Protein AF-A0A413WZN2-F1 (afdb_monomer_lite)

Organism: Bacteroides uniformis (NCBI:txid820)

Structure (mmCIF, N/CA/C/O backbone):
data_AF-A0A413WZN2-F1
#
_entry.id   AF-A0A413WZN2-F1
#
loop_
_atom_site.group_PDB
_atom_site.id
_atom_site.type_symbol
_atom_site.label_atom_id
_atom_site.label_alt_id
_atom_site.label_comp_id
_atom_site.label_asym_id
_atom_site.label_entity_id
_atom_site.label_seq_id
_atom_site.pdbx_PDB_ins_code
_atom_site.Cartn_x
_atom_site.Cartn_y
_atom_site.Cartn_z
_atom_site.occupancy
_atom_site.B_iso_or_equiv
_atom_site.auth_seq_id
_atom_site.auth_comp_id
_atom_site.auth_asym_id
_atom_site.auth_atom_id
_atom_site.pdbx_PDB_model_num
ATOM 1 N N . MET A 1 1 ? 44.976 0.022 -25.785 1.00 36.88 1 MET A N 1
ATOM 2 C CA . MET A 1 1 ? 44.311 -1.196 -25.279 1.00 36.88 1 MET A CA 1
ATOM 3 C C . MET A 1 1 ? 43.010 -0.770 -24.621 1.00 36.88 1 MET A C 1
ATOM 5 O O . MET A 1 1 ? 43.042 -0.274 -23.503 1.00 36.88 1 MET A O 1
ATOM 9 N N . SER A 1 2 ? 41.893 -0.846 -25.344 1.00 39.28 2 SER A N 1
ATOM 10 C CA . SER A 1 2 ? 40.578 -0.524 -24.782 1.00 39.28 2 SER A CA 1
ATOM 11 C C . SER A 1 2 ? 40.116 -1.711 -23.950 1.00 39.28 2 SER A C 1
ATOM 13 O O . SER A 1 2 ? 39.874 -2.788 -24.493 1.00 39.28 2 SER A O 1
ATOM 15 N N . TYR A 1 3 ? 40.048 -1.536 -22.631 1.00 43.62 3 TYR A N 1
ATOM 16 C CA . TYR A 1 3 ? 39.433 -2.514 -21.743 1.00 43.62 3 TYR A CA 1
ATOM 17 C C . TYR A 1 3 ? 37.943 -2.580 -22.084 1.00 43.62 3 TYR A C 1
ATOM 19 O O . TYR A 1 3 ? 37.160 -1.745 -21.639 1.00 43.62 3 TYR A O 1
ATOM 27 N N . ASN A 1 4 ? 37.553 -3.569 -22.889 1.00 44.31 4 ASN A N 1
ATOM 28 C CA . ASN A 1 4 ? 36.168 -4.010 -22.971 1.00 44.31 4 ASN A CA 1
ATOM 29 C C . ASN A 1 4 ? 35.803 -4.580 -21.598 1.00 44.31 4 ASN A C 1
ATOM 31 O O . ASN A 1 4 ? 35.963 -5.773 -21.341 1.00 44.31 4 ASN A O 1
ATOM 35 N N . GLN A 1 5 ? 35.349 -3.715 -20.690 1.00 52.56 5 GLN A N 1
ATOM 36 C CA . GLN A 1 5 ? 34.537 -4.147 -19.566 1.00 52.56 5 GLN A CA 1
ATOM 37 C C . GLN A 1 5 ? 33.278 -4.755 -20.184 1.00 52.56 5 GLN A C 1
ATOM 39 O O . GLN A 1 5 ? 32.335 -4.041 -20.523 1.00 52.56 5 GLN A O 1
ATOM 44 N N . ASN A 1 6 ? 33.281 -6.077 -20.372 1.00 51.12 6 ASN A N 1
ATOM 45 C CA . ASN A 1 6 ? 32.047 -6.847 -20.410 1.00 51.12 6 ASN A CA 1
ATOM 46 C C . ASN A 1 6 ? 31.395 -6.620 -19.046 1.00 51.12 6 ASN A C 1
ATOM 48 O O . ASN A 1 6 ? 31.631 -7.357 -18.094 1.00 51.12 6 ASN A O 1
ATOM 52 N N . ILE A 1 7 ? 30.666 -5.509 -18.927 1.00 59.56 7 ILE A N 1
ATOM 53 C CA . ILE A 1 7 ? 29.669 -5.337 -17.889 1.00 59.56 7 ILE A CA 1
ATOM 54 C C . ILE A 1 7 ? 28.718 -6.478 -18.174 1.00 59.56 7 ILE A C 1
ATOM 56 O O . ILE A 1 7 ? 27.991 -6.447 -19.167 1.00 59.56 7 ILE A O 1
ATOM 60 N N . ASP A 1 8 ? 28.819 -7.522 -17.367 1.00 71.25 8 ASP A N 1
ATOM 61 C CA . ASP A 1 8 ? 27.830 -8.571 -17.365 1.00 71.25 8 ASP A CA 1
ATOM 62 C C . ASP A 1 8 ? 26.484 -7.850 -17.125 1.00 71.25 8 ASP A C 1
ATOM 64 O O . ASP A 1 8 ? 26.359 -6.972 -16.260 1.00 71.25 8 ASP A O 1
ATOM 68 N N . ARG A 1 9 ? 25.525 -8.059 -18.020 1.00 81.81 9 ARG A N 1
ATOM 69 C CA . ARG A 1 9 ? 24.241 -7.350 -18.031 1.00 81.81 9 ARG A CA 1
ATOM 70 C C . ARG A 1 9 ? 23.176 -8.388 -17.798 1.00 81.81 9 ARG A C 1
ATOM 72 O O . ARG A 1 9 ? 23.127 -9.399 -18.492 1.00 81.81 9 ARG A O 1
ATOM 79 N N . MET A 1 10 ? 22.307 -8.115 -16.839 1.00 86.19 10 MET A N 1
ATOM 80 C CA . MET A 1 10 ? 21.166 -8.972 -16.565 1.00 86.19 10 MET A CA 1
ATOM 81 C C . MET A 1 10 ? 19.899 -8.283 -17.055 1.00 86.19 10 MET A C 1
ATOM 83 O O . MET A 1 10 ? 19.653 -7.127 -16.718 1.00 86.19 10 MET A O 1
ATOM 87 N N . PHE A 1 11 ? 19.085 -9.001 -17.823 1.00 88.19 11 PHE A N 1
ATOM 88 C CA . PHE A 1 11 ? 17.782 -8.527 -18.277 1.00 88.19 11 PHE A CA 1
ATOM 89 C C . PHE A 1 11 ? 16.676 -9.269 -17.534 1.00 88.19 11 PHE A C 1
ATOM 91 O O . PHE A 1 11 ? 16.730 -10.490 -17.390 1.00 88.19 11 PHE A O 1
ATOM 98 N N . ILE A 1 12 ? 15.677 -8.529 -17.059 1.00 89.06 12 ILE A N 1
ATOM 99 C CA . ILE A 1 12 ? 14.506 -9.085 -16.379 1.00 89.06 12 ILE A CA 1
ATOM 100 C C . ILE A 1 12 ? 13.249 -8.535 -17.042 1.00 89.06 12 ILE A C 1
ATOM 102 O O . ILE A 1 12 ? 13.104 -7.323 -17.187 1.00 89.06 12 ILE A O 1
ATOM 106 N N . GLU A 1 13 ? 12.333 -9.424 -17.413 1.00 92.06 13 GLU A N 1
ATOM 107 C CA . GLU A 1 13 ? 11.023 -9.051 -17.943 1.00 92.06 13 GLU A CA 1
ATOM 108 C C . GLU A 1 13 ? 9.988 -8.986 -16.813 1.00 92.06 13 GLU A C 1
ATOM 110 O O . GLU A 1 13 ? 9.841 -9.913 -16.012 1.00 92.06 13 GLU A O 1
ATOM 115 N N . TYR A 1 14 ? 9.246 -7.883 -16.766 1.00 92.25 14 TYR A N 1
ATOM 116 C CA . TYR A 1 14 ? 8.096 -7.692 -15.894 1.00 92.25 14 TYR A CA 1
ATOM 117 C C . TYR A 1 14 ? 6.870 -7.351 -16.731 1.00 92.25 14 TYR A C 1
ATOM 119 O O . TYR A 1 14 ? 6.901 -6.452 -17.559 1.00 92.25 14 TYR A O 1
ATOM 127 N N . LYS A 1 15 ? 5.748 -8.006 -16.473 1.00 92.00 15 LYS A N 1
ATOM 128 C CA . LYS A 1 15 ? 4.450 -7.632 -17.031 1.00 92.00 15 LYS A CA 1
ATOM 129 C C . LYS A 1 15 ? 3.863 -6.519 -16.181 1.00 92.00 15 LYS A C 1
ATOM 131 O O . LYS A 1 15 ? 3.725 -6.675 -14.964 1.00 92.00 15 LYS A O 1
ATOM 136 N N . VAL A 1 16 ? 3.548 -5.394 -16.815 1.00 91.69 16 VAL A N 1
ATOM 137 C CA . VAL A 1 16 ? 2.979 -4.224 -16.150 1.00 91.69 16 VAL A CA 1
ATOM 138 C C . VAL A 1 16 ? 1.477 -4.220 -16.359 1.00 91.69 16 VAL A C 1
ATOM 140 O O . VAL A 1 16 ? 0.977 -4.241 -17.482 1.00 91.69 16 VAL A O 1
ATOM 143 N N . TYR A 1 17 ? 0.761 -4.156 -15.248 1.00 90.69 17 TYR A N 1
ATOM 144 C CA . TYR A 1 17 ? -0.683 -4.061 -15.182 1.00 90.69 17 TYR A CA 1
ATOM 145 C C . TYR A 1 17 ? -1.072 -2.731 -14.559 1.00 90.69 17 TYR A C 1
ATOM 147 O O . TYR A 1 17 ? -0.355 -2.171 -13.732 1.00 90.69 17 TYR A O 1
ATOM 155 N N . ARG A 1 18 ? -2.254 -2.246 -14.910 1.00 89.38 18 ARG A N 1
ATOM 156 C CA . ARG A 1 18 ? -2.937 -1.176 -14.200 1.00 89.38 18 ARG A CA 1
ATOM 157 C C . ARG A 1 18 ? -4.026 -1.794 -13.346 1.00 89.38 18 ARG A C 1
ATOM 159 O O . ARG A 1 18 ? -4.912 -2.477 -13.864 1.00 89.38 18 ARG A O 1
ATOM 166 N N . ARG A 1 19 ? -3.970 -1.552 -12.041 1.00 86.69 19 ARG A N 1
ATOM 167 C CA . ARG A 1 19 ? -5.049 -1.944 -11.139 1.00 86.69 19 ARG A CA 1
ATOM 168 C C . ARG A 1 19 ? -6.231 -1.003 -11.355 1.00 86.69 19 ARG A C 1
ATOM 170 O O . ARG A 1 19 ? -6.080 0.211 -11.266 1.00 86.69 19 ARG A O 1
ATOM 177 N N . VAL A 1 20 ? -7.411 -1.545 -11.637 1.00 83.69 20 VAL A N 1
ATOM 178 C CA . VAL A 1 20 ? -8.586 -0.729 -12.000 1.00 83.69 20 VAL A CA 1
ATOM 179 C C . VAL A 1 20 ? -9.073 0.133 -10.827 1.00 83.69 20 VAL A C 1
ATOM 181 O O . VAL A 1 20 ? -9.578 1.228 -11.041 1.00 83.69 20 VAL A O 1
ATOM 184 N N . SER A 1 21 ? -8.886 -0.322 -9.585 1.00 80.62 21 SER A N 1
ATOM 185 C CA . SER A 1 21 ? -9.415 0.364 -8.400 1.00 80.62 21 SER A CA 1
ATOM 186 C C . SER A 1 21 ? -8.698 1.668 -8.042 1.00 80.62 21 SER A C 1
ATOM 188 O O . SER A 1 21 ? -9.330 2.585 -7.535 1.00 80.62 21 SER A O 1
ATOM 190 N N . ASP A 1 22 ? -7.376 1.734 -8.221 1.00 82.31 22 ASP A N 1
ATOM 191 C CA . ASP A 1 22 ? -6.548 2.883 -7.816 1.00 82.31 22 ASP A CA 1
ATOM 192 C C . ASP A 1 22 ? -5.672 3.429 -8.954 1.00 82.31 22 ASP A C 1
ATOM 194 O O . ASP A 1 22 ? -4.901 4.362 -8.739 1.00 82.31 22 ASP A O 1
ATOM 198 N N . LEU A 1 23 ? -5.795 2.853 -10.158 1.00 82.50 23 LEU A N 1
ATOM 199 C CA . LEU A 1 23 ? -5.025 3.169 -11.364 1.00 82.50 23 LEU A CA 1
ATOM 200 C C . LEU A 1 23 ? -3.507 3.047 -11.191 1.00 82.50 23 LEU A C 1
ATOM 202 O O . LEU A 1 23 ? -2.752 3.471 -12.070 1.00 82.50 23 LEU A O 1
ATOM 206 N N . LYS A 1 24 ? -3.038 2.445 -10.092 1.00 86.81 24 LYS A N 1
ATOM 207 C CA . LYS A 1 24 ? -1.610 2.306 -9.831 1.00 86.81 24 LYS A CA 1
ATOM 208 C C . LYS A 1 24 ? -1.016 1.204 -10.706 1.00 86.81 24 LYS A C 1
ATOM 210 O O . LYS A 1 24 ? -1.680 0.187 -10.955 1.00 86.81 24 LYS A O 1
ATOM 215 N N . PRO A 1 25 ? 0.234 1.385 -11.167 1.00 87.81 25 PRO A N 1
ATOM 216 C CA . PRO A 1 25 ? 0.951 0.316 -11.828 1.00 87.81 25 PRO A CA 1
ATOM 217 C C . PRO A 1 25 ? 1.169 -0.836 -10.845 1.00 87.81 25 PRO A C 1
ATOM 219 O O . PRO A 1 25 ? 1.397 -0.640 -9.652 1.00 87.81 25 PRO A O 1
ATOM 222 N N . PHE A 1 26 ? 1.095 -2.048 -11.365 1.00 89.44 26 PHE A N 1
ATOM 223 C CA . PHE A 1 26 ? 1.433 -3.277 -10.677 1.00 89.44 26 PHE A CA 1
ATOM 224 C C . PHE A 1 26 ? 2.338 -4.079 -11.599 1.00 89.44 26 PHE A C 1
ATOM 226 O O . PHE A 1 26 ? 2.017 -4.244 -12.773 1.00 89.44 26 PHE A O 1
ATOM 233 N N . ILE A 1 27 ? 3.465 -4.566 -11.091 1.00 90.94 27 ILE A N 1
ATOM 234 C CA . ILE A 1 27 ? 4.415 -5.338 -11.892 1.00 90.94 27 ILE A CA 1
ATOM 235 C C . ILE A 1 27 ? 4.493 -6.770 -11.379 1.00 90.94 27 ILE A C 1
ATOM 237 O O . ILE A 1 27 ? 4.481 -7.008 -10.173 1.00 90.94 27 ILE A O 1
ATOM 241 N N . SER A 1 28 ? 4.564 -7.724 -12.300 1.00 88.88 28 SER A N 1
ATOM 242 C CA . SER A 1 28 ? 4.661 -9.153 -12.000 1.00 88.88 28 SER A CA 1
ATOM 243 C C . SER A 1 28 ? 5.588 -9.831 -12.997 1.00 88.88 28 SER A C 1
ATOM 245 O O . SER A 1 28 ? 5.584 -9.483 -14.172 1.00 88.88 28 SER A O 1
ATOM 247 N N . ARG A 1 29 ? 6.365 -10.825 -12.558 1.00 88.31 29 ARG A N 1
ATOM 248 C CA . ARG A 1 29 ? 7.149 -11.669 -13.479 1.00 88.31 29 ARG A CA 1
ATOM 249 C C . ARG A 1 29 ? 6.286 -12.648 -14.267 1.00 88.31 29 ARG A C 1
ATOM 251 O O . ARG A 1 29 ? 6.656 -13.068 -15.356 1.00 88.31 29 ARG A O 1
ATOM 258 N N . VAL A 1 30 ? 5.133 -13.007 -13.712 1.00 87.38 30 VAL A N 1
ATOM 259 C CA . VAL A 1 30 ? 4.192 -13.947 -14.320 1.00 87.38 30 VAL A CA 1
ATOM 260 C C . VAL A 1 30 ? 2.973 -13.224 -14.869 1.00 87.38 30 VAL A C 1
ATOM 262 O O . VAL A 1 30 ? 2.642 -12.103 -14.466 1.00 87.38 30 VAL A O 1
ATOM 265 N N . GLU A 1 31 ? 2.303 -13.881 -15.808 1.00 85.19 31 GLU A N 1
ATOM 266 C CA . GLU A 1 31 ? 0.999 -13.445 -16.293 1.00 85.19 31 GLU A CA 1
ATOM 267 C C . GLU A 1 31 ? -0.021 -13.487 -15.151 1.00 85.19 31 GLU A C 1
ATOM 269 O O . GLU A 1 31 ? -0.114 -14.484 -14.436 1.00 85.19 31 GLU A O 1
ATOM 274 N N . LEU A 1 32 ? -0.739 -12.385 -14.938 1.00 84.50 32 LEU A N 1
ATOM 275 C CA . LEU A 1 32 ? -1.794 -12.313 -13.936 1.00 84.50 32 LEU A CA 1
ATOM 276 C C . LEU A 1 32 ? -3.143 -12.495 -14.627 1.00 84.50 32 LEU A C 1
ATOM 278 O O . LEU A 1 32 ? -3.364 -11.886 -15.677 1.00 84.50 32 LEU A O 1
ATOM 282 N N . PRO A 1 33 ? -4.078 -13.255 -14.033 1.00 83.81 33 PRO A N 1
ATOM 283 C CA . PRO A 1 33 ? -5.460 -13.229 -14.483 1.00 83.81 33 PRO A CA 1
ATOM 284 C C . PRO A 1 33 ? -6.027 -11.809 -14.362 1.00 83.81 33 PRO A C 1
ATOM 286 O O . PRO A 1 33 ? -5.684 -11.059 -13.443 1.00 83.81 33 PRO A O 1
ATOM 289 N N . SER A 1 34 ? -6.933 -11.462 -15.276 1.00 79.69 34 SER A N 1
ATOM 290 C CA . SER A 1 34 ? -7.574 -10.142 -15.342 1.00 79.69 34 SER A CA 1
ATOM 291 C C . SER A 1 34 ? -8.405 -9.803 -14.104 1.00 79.69 34 SER A C 1
ATOM 293 O O . SER A 1 34 ? -8.622 -8.627 -13.825 1.00 79.69 34 SER A O 1
ATOM 295 N N . CYS A 1 35 ? -8.838 -10.815 -13.349 1.00 83.75 35 CYS A N 1
ATOM 296 C CA . CYS A 1 35 ? -9.648 -10.698 -12.145 1.00 83.75 35 CYS A CA 1
ATOM 297 C C . CYS A 1 35 ? -9.100 -11.627 -11.052 1.00 83.75 35 CYS A C 1
ATOM 299 O O . CYS A 1 35 ? -8.821 -12.800 -11.308 1.00 83.75 35 CYS A O 1
ATOM 301 N N . GLN A 1 36 ? -8.945 -11.104 -9.834 1.00 80.25 36 GLN A N 1
ATOM 302 C CA . GLN A 1 36 ? -8.497 -11.859 -8.663 1.00 80.25 36 GLN A CA 1
ATOM 303 C C . GLN A 1 36 ? -9.347 -11.549 -7.435 1.00 80.25 36 GLN A C 1
ATOM 305 O O . GLN A 1 36 ? -9.659 -10.397 -7.142 1.00 80.25 36 GLN A O 1
ATOM 310 N N . MET A 1 37 ? -9.671 -12.591 -6.671 1.00 83.38 37 MET A N 1
ATOM 311 C CA . MET A 1 37 ? -10.291 -12.463 -5.354 1.00 83.38 37 MET A CA 1
ATOM 312 C C . MET A 1 37 ? -9.192 -12.326 -4.303 1.00 83.38 37 MET A C 1
ATOM 314 O O . MET A 1 37 ? -8.476 -13.284 -4.015 1.00 83.38 37 MET A O 1
ATOM 318 N N . ILE A 1 38 ? -9.044 -11.133 -3.730 1.00 82.25 38 ILE A N 1
ATOM 319 C CA . ILE A 1 38 ? -7.972 -10.830 -2.780 1.00 82.25 38 ILE A CA 1
ATOM 320 C C . ILE A 1 38 ? -8.571 -10.580 -1.401 1.00 82.25 38 ILE A C 1
ATOM 322 O O . ILE A 1 38 ? -9.438 -9.728 -1.217 1.00 82.25 38 ILE A O 1
ATOM 326 N N . GLY A 1 39 ? -8.070 -11.311 -0.405 1.00 82.06 39 GLY A N 1
ATOM 327 C CA . GLY A 1 39 ? -8.409 -11.069 0.993 1.00 82.06 39 GLY A CA 1
ATOM 328 C C . GLY A 1 39 ? -7.718 -9.808 1.506 1.00 82.06 39 GLY A C 1
ATOM 329 O O . GLY A 1 39 ? -6.523 -9.836 1.808 1.00 82.06 39 GLY A O 1
ATOM 330 N N . LYS A 1 40 ? -8.463 -8.711 1.649 1.00 84.12 40 LYS A N 1
ATOM 331 C CA . LYS A 1 40 ? -7.980 -7.466 2.259 1.00 84.12 40 LYS A CA 1
ATOM 332 C C . LYS A 1 40 ? -8.526 -7.307 3.663 1.00 84.12 40 LYS A C 1
ATOM 334 O O . LYS A 1 40 ? -9.623 -7.757 3.956 1.00 84.12 40 LYS A O 1
ATOM 339 N N . LYS A 1 41 ? -7.770 -6.644 4.540 1.00 86.88 41 LYS A N 1
ATOM 340 C CA . LYS A 1 41 ? -8.279 -6.277 5.866 1.00 86.88 41 LYS A CA 1
ATOM 341 C C . LYS A 1 41 ? -9.449 -5.312 5.703 1.00 86.88 41 LYS A C 1
ATOM 343 O O . LYS A 1 41 ? -9.256 -4.217 5.181 1.00 86.88 41 LYS A O 1
ATOM 348 N N . LYS A 1 42 ? -10.619 -5.716 6.192 1.00 89.00 42 LYS A N 1
ATOM 349 C CA . LYS A 1 42 ? -11.862 -4.941 6.114 1.00 89.00 42 LYS A CA 1
ATOM 350 C C . LYS A 1 42 ? -11.769 -3.641 6.909 1.00 89.00 42 LYS A C 1
ATOM 352 O O . LYS A 1 42 ? -12.248 -2.591 6.489 1.00 89.00 42 LYS A O 1
ATOM 357 N N . PHE A 1 43 ? -11.094 -3.696 8.056 1.00 88.62 43 PHE A N 1
ATOM 358 C CA . PHE A 1 43 ? -10.895 -2.544 8.922 1.00 88.62 43 PHE A CA 1
ATOM 359 C C . PHE A 1 43 ? -9.408 -2.310 9.188 1.00 88.62 43 PHE A C 1
ATOM 361 O O . PHE A 1 43 ? -8.673 -3.215 9.584 1.00 88.62 43 PHE A O 1
ATOM 368 N N . VAL A 1 44 ? -8.961 -1.065 9.008 1.00 87.31 44 VAL A N 1
ATOM 369 C CA . VAL A 1 44 ? -7.572 -0.645 9.248 1.00 87.31 44 VAL A CA 1
ATOM 370 C C . VAL A 1 44 ? -7.524 0.677 10.015 1.00 87.31 44 VAL A C 1
ATOM 372 O O . VAL A 1 44 ? -8.409 1.526 9.875 1.00 87.31 44 VAL A O 1
ATOM 375 N N . GLY A 1 45 ? -6.491 0.857 10.843 1.00 90.25 45 GLY A N 1
ATOM 376 C CA . GLY A 1 45 ? -6.220 2.112 11.553 1.00 90.25 45 GLY A CA 1
ATOM 377 C C . GLY A 1 45 ? -7.418 2.638 12.353 1.00 90.25 45 GLY A C 1
ATOM 378 O O . GLY A 1 45 ? -7.982 1.923 13.183 1.00 90.25 45 GLY A O 1
ATOM 379 N N . LYS A 1 46 ? -7.813 3.894 12.093 1.00 92.31 46 LYS A N 1
ATOM 380 C CA . LYS A 1 46 ? -8.957 4.569 12.736 1.00 92.31 46 LYS A CA 1
ATOM 381 C C . LYS A 1 46 ? -10.251 3.749 12.626 1.00 92.31 46 LYS A C 1
ATOM 383 O O . LYS A 1 46 ? -10.927 3.562 13.633 1.00 92.31 46 LYS A O 1
ATOM 388 N N . LYS A 1 47 ? -10.563 3.204 11.442 1.00 91.38 47 LYS A N 1
ATOM 389 C CA . LYS A 1 47 ? -11.802 2.436 11.213 1.00 91.38 47 LYS A CA 1
ATOM 390 C C . LYS A 1 47 ? -11.869 1.180 12.085 1.00 91.38 47 LYS A C 1
ATOM 392 O O . LYS A 1 47 ? -12.911 0.906 12.664 1.00 91.38 47 LYS A O 1
ATOM 397 N N . ALA A 1 48 ? -10.750 0.467 12.246 1.00 93.06 48 ALA A N 1
ATOM 398 C CA . ALA A 1 48 ? -10.684 -0.707 13.124 1.00 93.06 48 ALA A CA 1
ATOM 399 C C . ALA A 1 48 ? -10.908 -0.349 14.598 1.00 93.06 48 ALA A C 1
ATOM 401 O O . ALA A 1 48 ? -11.606 -1.067 15.307 1.00 93.06 48 ALA A O 1
ATOM 402 N N . LYS A 1 49 ? -10.358 0.784 15.053 1.00 92.12 49 LYS A N 1
ATOM 403 C CA . LYS A 1 49 ? -10.564 1.279 16.422 1.00 92.12 49 LYS A CA 1
ATOM 404 C C . LYS A 1 49 ? -12.029 1.631 16.677 1.00 92.12 49 LYS A C 1
ATOM 406 O O . LYS A 1 49 ? -12.598 1.183 17.665 1.00 92.12 49 LYS A O 1
ATOM 411 N N . MET A 1 50 ? -12.653 2.372 15.762 1.00 92.62 50 MET A N 1
ATOM 412 C CA . MET A 1 50 ? -14.066 2.752 15.875 1.00 92.62 50 MET A CA 1
ATOM 413 C C . MET A 1 50 ? -15.005 1.542 15.830 1.00 92.62 50 MET A C 1
ATOM 415 O O . MET A 1 50 ? -15.947 1.470 16.613 1.00 92.62 50 MET A O 1
ATOM 419 N N . GLU A 1 51 ? -14.737 0.577 14.949 1.00 94.00 51 GLU A N 1
ATOM 420 C CA . GLU A 1 51 ? -15.502 -0.671 14.865 1.00 94.00 51 GLU A CA 1
ATOM 421 C C . GLU A 1 51 ? -15.366 -1.505 16.146 1.00 94.00 51 GLU A C 1
ATOM 423 O O . GLU A 1 51 ? -16.355 -2.025 16.658 1.00 94.00 51 GLU A O 1
ATOM 428 N N . ALA A 1 52 ? -14.163 -1.581 16.719 1.00 93.44 52 ALA A N 1
ATOM 429 C CA . ALA A 1 52 ? -13.944 -2.279 17.980 1.00 93.44 52 ALA A CA 1
ATOM 430 C C . ALA A 1 52 ? -14.671 -1.607 19.158 1.00 93.44 52 ALA A C 1
ATOM 432 O O . ALA A 1 52 ? -15.258 -2.303 19.987 1.00 93.44 52 ALA A O 1
ATOM 433 N N . VAL A 1 53 ? -14.696 -0.268 19.212 1.00 91.88 53 VAL A N 1
ATOM 434 C CA . VAL A 1 53 ? -15.496 0.484 20.200 1.00 91.88 53 VAL A CA 1
ATOM 435 C C . VAL A 1 53 ? -16.985 0.205 20.022 1.00 91.88 53 VAL A C 1
ATOM 437 O O . VAL A 1 53 ? -17.679 -0.053 21.008 1.00 91.88 53 VAL A O 1
ATOM 440 N N . TYR A 1 54 ? -17.471 0.198 18.779 1.00 93.56 54 TYR A N 1
ATOM 441 C CA . TYR A 1 54 ? -18.867 -0.098 18.479 1.00 93.56 54 TYR A CA 1
ATOM 442 C C . TYR A 1 54 ? -19.273 -1.496 18.94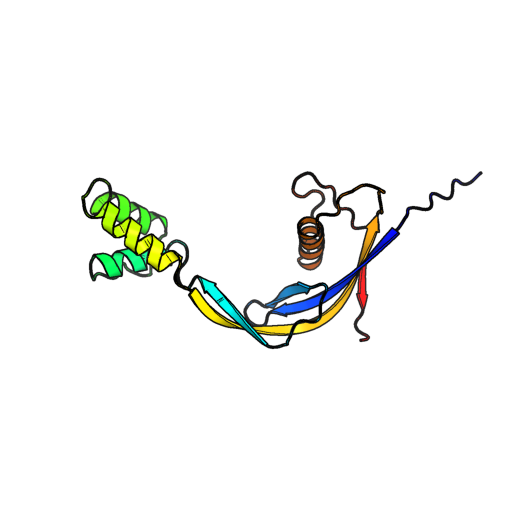9 1.00 93.56 54 TYR A C 1
ATOM 444 O O . TYR A 1 54 ? -20.285 -1.638 19.624 1.00 93.56 54 TYR A O 1
ATOM 452 N N . ARG A 1 55 ? -18.466 -2.525 18.677 1.00 93.50 55 ARG A N 1
ATOM 453 C CA . ARG A 1 55 ? -18.770 -3.898 19.114 1.00 93.50 55 ARG A CA 1
ATOM 454 C C . ARG A 1 55 ? -18.677 -4.092 20.622 1.00 93.50 55 ARG A C 1
ATOM 456 O O . ARG A 1 55 ? -19.386 -4.928 21.170 1.00 93.50 55 ARG A O 1
ATOM 463 N N . LEU A 1 56 ? -17.810 -3.334 21.290 1.00 91.50 56 LEU A N 1
ATOM 464 C CA . LEU A 1 56 ? -17.671 -3.387 22.742 1.00 91.50 56 LEU A CA 1
ATOM 465 C C . LEU A 1 56 ? -18.826 -2.685 23.469 1.00 91.50 56 LEU A C 1
ATOM 467 O O . LEU A 1 56 ? -19.278 -3.172 24.501 1.00 91.50 56 LEU A O 1
ATOM 471 N N . THR A 1 57 ? -19.259 -1.524 22.969 1.00 88.25 57 THR A N 1
ATOM 472 C CA . THR A 1 57 ? -20.1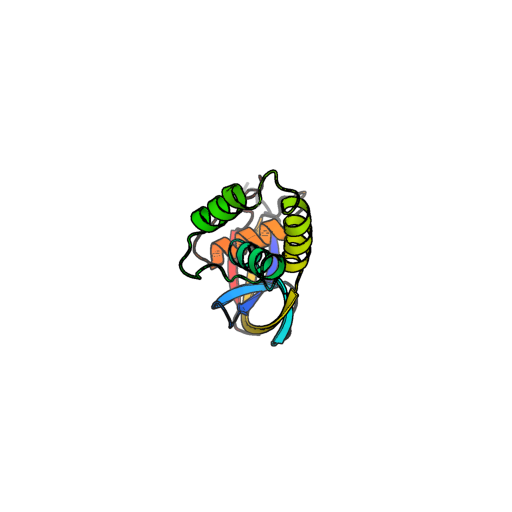49 -0.597 23.701 1.00 88.25 57 THR A CA 1
ATOM 473 C C . THR A 1 57 ? -21.539 -0.439 23.084 1.00 88.25 57 THR A C 1
ATOM 475 O O . THR A 1 57 ? -22.417 0.157 23.702 1.00 88.25 57 THR A O 1
ATOM 478 N N . GLY A 1 58 ? -21.740 -0.908 21.851 1.00 89.19 58 GLY A N 1
ATOM 479 C CA . GLY A 1 58 ? -22.934 -0.657 21.040 1.00 89.19 58 GLY A CA 1
ATOM 480 C C . GLY A 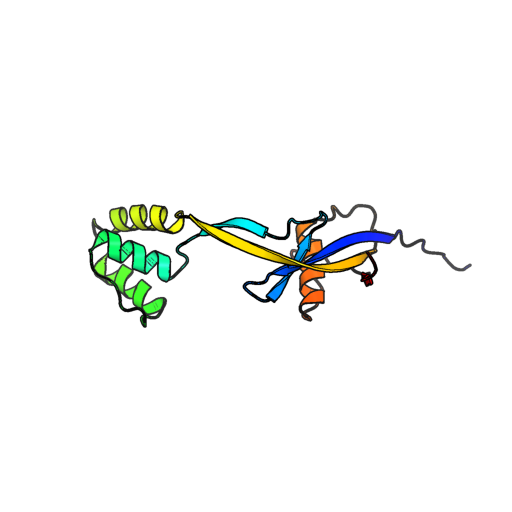1 58 ? -23.019 0.760 20.457 1.00 89.19 58 GLY A C 1
ATOM 481 O O . GLY A 1 58 ? -23.927 1.040 19.676 1.00 89.19 58 GLY A O 1
ATOM 482 N N . LYS A 1 59 ? -22.089 1.664 20.797 1.00 88.12 59 LYS A N 1
ATOM 483 C CA . LYS A 1 59 ? -22.115 3.072 20.375 1.00 88.12 59 LYS A CA 1
ATOM 484 C C . LYS A 1 59 ? -21.170 3.317 19.204 1.00 88.12 59 LYS A C 1
ATOM 486 O O . LYS A 1 59 ? -19.978 3.017 19.275 1.00 88.12 59 LYS A O 1
ATOM 491 N N . ARG A 1 60 ? -21.697 3.877 18.112 1.00 90.19 60 ARG A N 1
ATOM 492 C CA . ARG A 1 60 ? -20.881 4.335 16.981 1.00 90.19 60 ARG A CA 1
ATOM 493 C C . ARG A 1 60 ? -20.241 5.669 17.336 1.00 90.19 60 ARG A C 1
ATOM 495 O O . ARG A 1 60 ? -20.941 6.622 17.661 1.00 90.19 60 ARG A O 1
ATOM 502 N N . LEU A 1 61 ? -18.915 5.726 17.253 1.00 89.25 61 LEU A N 1
ATOM 503 C CA . LEU A 1 61 ? -18.205 6.998 17.273 1.00 89.25 61 LEU A CA 1
ATOM 504 C C . LEU A 1 61 ? -18.506 7.776 15.977 1.00 89.25 61 LEU A C 1
ATOM 506 O O . LEU A 1 61 ? -18.634 7.134 14.928 1.00 89.25 61 LEU A O 1
ATOM 510 N N . PRO A 1 62 ? -18.592 9.116 16.028 1.00 89.25 62 PRO A N 1
ATOM 511 C CA . PRO A 1 62 ? -18.826 9.938 14.843 1.00 89.25 62 PRO A CA 1
ATOM 512 C C . PRO A 1 62 ? -17.739 9.759 13.770 1.00 89.25 62 PRO A C 1
ATOM 514 O O . PRO A 1 62 ? -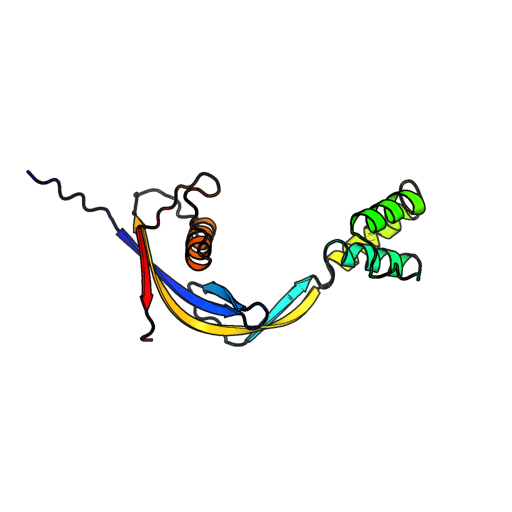16.551 9.624 14.079 1.00 89.25 62 PRO A O 1
ATOM 517 N N . GLU A 1 63 ? -18.136 9.716 12.495 1.00 85.62 63 GLU A N 1
ATOM 518 C CA . GLU A 1 63 ? -17.220 9.441 11.374 1.00 85.62 63 GLU A CA 1
ATOM 519 C C . GLU A 1 63 ? -16.205 10.559 11.120 1.00 85.62 63 GLU A C 1
ATOM 521 O O . GLU A 1 63 ? -15.097 10.293 10.641 1.00 85.62 63 GLU A O 1
ATOM 526 N N . ASP A 1 64 ? -16.547 11.784 11.497 1.00 90.38 64 ASP A N 1
ATOM 527 C CA . ASP A 1 64 ? -15.740 12.998 11.403 1.00 90.38 64 ASP A CA 1
ATOM 528 C C . ASP A 1 64 ? -14.591 13.050 12.423 1.00 90.38 64 ASP A C 1
ATOM 530 O O . ASP A 1 64 ? -13.647 13.816 12.233 1.00 90.38 64 ASP A O 1
ATOM 534 N N . TYR A 1 65 ? -14.588 12.184 13.446 1.00 88.38 65 TYR A N 1
ATOM 535 C CA . TYR A 1 65 ? -13.533 12.174 14.466 1.00 88.38 65 TYR A CA 1
ATOM 536 C C . TYR A 1 65 ? -12.143 11.975 13.865 1.00 88.38 65 TYR A C 1
ATOM 538 O O . TYR A 1 65 ? -11.908 11.050 13.097 1.00 88.38 65 TYR A O 1
ATOM 546 N N . THR A 1 66 ? -11.149 12.758 14.251 1.00 91.25 66 THR A N 1
ATOM 547 C CA . THR A 1 66 ? -9.769 12.513 13.823 1.00 91.25 66 THR A CA 1
ATOM 548 C C . THR A 1 66 ? -9.208 11.240 14.469 1.00 91.25 66 THR A C 1
ATOM 550 O O . THR A 1 66 ? -9.720 10.725 15.467 1.00 91.25 66 THR A O 1
ATOM 553 N N . THR A 1 67 ? -8.116 10.705 13.914 1.00 89.69 67 THR A N 1
ATOM 554 C CA . THR A 1 67 ? -7.409 9.562 14.523 1.00 89.69 67 THR A CA 1
ATOM 555 C C . THR A 1 67 ? -6.997 9.858 15.968 1.00 89.69 67 THR A C 1
ATOM 557 O O . THR A 1 67 ? -7.033 8.962 16.810 1.00 89.69 67 THR A O 1
ATOM 560 N N . GLU A 1 68 ? -6.628 11.105 16.256 1.00 91.31 68 GLU A N 1
ATOM 561 C CA . GLU A 1 68 ? -6.251 11.561 17.591 1.00 91.31 68 GLU A CA 1
ATOM 562 C C . GLU A 1 68 ? -7.448 11.592 18.543 1.00 91.31 68 GLU A C 1
ATOM 564 O O . GLU A 1 68 ? -7.360 11.040 19.633 1.00 91.31 68 GLU A O 1
ATOM 569 N N . GLN A 1 69 ? -8.597 12.117 18.109 1.00 90.75 69 GLN A N 1
ATOM 570 C CA . GLN A 1 69 ? -9.823 12.114 18.915 1.00 90.75 69 GLN A CA 1
ATOM 571 C C . GLN A 1 69 ? -10.276 10.692 19.264 1.00 90.75 69 GLN A C 1
ATOM 573 O O . GLN A 1 69 ? -10.626 10.419 20.411 1.00 90.75 69 GLN A O 1
ATOM 578 N N . VAL A 1 70 ? -10.194 9.755 18.311 1.00 90.06 70 VAL A N 1
ATOM 579 C CA . VAL A 1 70 ? -10.469 8.336 18.585 1.00 90.06 70 VAL A CA 1
ATOM 580 C C . VAL A 1 70 ? -9.475 7.770 19.602 1.00 90.06 70 VAL A C 1
ATOM 582 O O . VAL A 1 70 ? -9.880 7.049 20.507 1.00 90.06 70 VAL A O 1
ATOM 585 N N . ASN A 1 71 ? -8.183 8.092 19.494 1.00 90.19 71 ASN A N 1
ATOM 586 C CA . ASN A 1 71 ? -7.191 7.638 20.473 1.00 90.19 71 ASN A CA 1
ATOM 587 C C . ASN A 1 71 ? -7.450 8.220 21.865 1.00 90.19 71 ASN A C 1
ATOM 589 O O . ASN A 1 71 ? -7.378 7.481 22.841 1.00 90.19 71 ASN A O 1
ATOM 593 N N . ASN A 1 72 ? -7.789 9.504 21.953 1.00 91.88 72 ASN A N 1
ATOM 594 C CA . ASN A 1 72 ? -8.098 10.165 23.216 1.00 91.88 72 ASN A CA 1
ATOM 595 C C . ASN A 1 72 ? -9.327 9.540 23.875 1.00 91.88 72 ASN A C 1
ATOM 597 O O . ASN A 1 72 ? -9.278 9.244 25.064 1.00 91.88 72 ASN A O 1
ATOM 601 N N . PHE A 1 73 ? -10.376 9.231 23.105 1.00 88.06 73 PHE A N 1
ATOM 602 C CA . PHE A 1 73 ? -11.533 8.486 23.606 1.00 88.06 73 PHE A CA 1
ATOM 603 C C . PHE A 1 73 ? -11.125 7.128 24.196 1.00 88.06 73 PHE A C 1
ATOM 605 O O . PHE A 1 73 ? -11.512 6.799 25.311 1.00 88.06 73 PHE A O 1
ATOM 612 N N . LEU A 1 74 ? -10.299 6.349 23.487 1.00 88.12 74 LEU A N 1
ATOM 613 C CA . LEU A 1 74 ? -9.814 5.059 23.994 1.00 88.12 74 LEU A CA 1
ATOM 614 C C . LEU A 1 74 ? -9.015 5.215 25.296 1.00 88.12 74 LEU A C 1
ATOM 616 O O . LEU A 1 74 ? -9.137 4.382 26.192 1.00 88.12 74 LEU A O 1
ATOM 620 N N . THR A 1 75 ? -8.199 6.264 25.397 1.00 88.50 75 THR A N 1
ATOM 621 C CA . THR A 1 75 ? -7.399 6.541 26.593 1.00 88.50 75 THR A CA 1
ATOM 622 C C . THR A 1 75 ? -8.270 6.958 27.775 1.00 88.50 75 THR A C 1
ATOM 624 O O . THR A 1 75 ? -8.064 6.467 28.875 1.00 88.50 75 THR A O 1
ATOM 627 N N . VAL A 1 76 ? -9.250 7.836 27.568 1.00 86.50 76 VAL A N 1
ATOM 628 C CA . VAL A 1 76 ? -10.091 8.359 28.656 1.00 86.50 76 VAL A CA 1
ATOM 629 C C . VAL A 1 76 ? -11.117 7.325 29.125 1.00 86.50 76 VAL A C 1
ATOM 631 O O . VAL A 1 76 ? -11.288 7.135 30.323 1.00 86.50 76 VAL A O 1
ATOM 634 N N . GLU A 1 77 ? -11.774 6.631 28.195 1.00 84.25 77 GLU A N 1
ATOM 635 C CA . GLU A 1 77 ? -12.933 5.782 28.508 1.00 84.25 77 GLU A CA 1
ATOM 636 C C . GLU A 1 77 ? -12.569 4.318 28.776 1.00 84.25 77 GLU A C 1
ATOM 638 O O . GLU A 1 77 ? -13.313 3.605 29.447 1.00 84.25 77 GLU A O 1
ATOM 643 N N . LEU A 1 78 ? -11.454 3.826 28.220 1.00 84.19 78 LEU A N 1
ATOM 644 C CA . LEU A 1 78 ? -11.128 2.396 28.262 1.00 84.19 78 LEU A CA 1
ATOM 645 C C . LEU A 1 78 ? -9.795 2.090 28.940 1.00 84.19 78 LEU A C 1
ATOM 647 O O . LEU A 1 78 ? -9.686 1.034 29.564 1.00 84.19 78 LEU A O 1
ATOM 651 N N . PHE A 1 79 ? -8.778 2.942 28.819 1.00 84.12 79 PHE A N 1
ATOM 652 C CA . PHE A 1 79 ? -7.448 2.647 29.356 1.00 84.12 79 PHE A CA 1
ATOM 653 C C . PHE A 1 79 ? -7.469 2.519 30.888 1.00 84.12 79 PHE A C 1
ATOM 655 O O . PHE A 1 79 ? -8.214 3.210 31.571 1.00 84.12 79 PHE A O 1
ATOM 662 N N . ASN A 1 80 ? -6.677 1.588 31.431 1.00 82.62 80 ASN A N 1
ATOM 663 C CA . ASN A 1 80 ? -6.673 1.198 32.853 1.00 82.62 80 ASN A CA 1
ATOM 664 C C . ASN A 1 80 ? -8.011 0.687 33.425 1.00 82.62 80 ASN A C 1
ATOM 666 O O . ASN A 1 80 ? -8.124 0.487 34.633 1.00 82.62 80 ASN A O 1
ATOM 670 N N . THR A 1 81 ? -9.006 0.397 32.584 1.00 85.25 81 THR A N 1
ATOM 671 C CA . THR A 1 81 ? -10.256 -0.248 33.014 1.00 85.25 81 THR A CA 1
ATOM 672 C C . THR A 1 81 ? -10.263 -1.741 32.673 1.00 85.25 81 THR A C 1
ATOM 674 O O . THR A 1 81 ? -9.537 -2.213 31.794 1.00 85.25 81 THR A O 1
ATOM 677 N N . SER A 1 82 ? -11.162 -2.505 33.300 1.00 83.12 82 SER A N 1
ATOM 678 C CA . SER A 1 82 ? -11.408 -3.913 32.943 1.00 83.12 82 SER A CA 1
ATOM 679 C C . SER A 1 82 ? -11.914 -4.090 31.500 1.00 83.12 82 SER A C 1
ATOM 681 O O . SER A 1 82 ? -11.772 -5.168 30.913 1.00 83.12 82 SER A O 1
ATOM 683 N N . LEU A 1 83 ? -12.462 -3.029 30.894 1.00 86.88 83 LEU A N 1
ATOM 684 C CA . LEU A 1 83 ? -12.899 -3.013 29.500 1.00 86.88 83 LEU A CA 1
ATOM 685 C C . LEU A 1 83 ? -11.723 -2.966 28.521 1.00 86.88 83 LEU A C 1
ATOM 687 O O . LEU A 1 83 ? -11.881 -3.414 27.387 1.00 86.88 83 LEU A O 1
ATOM 691 N N . TRP A 1 84 ? -10.536 -2.516 28.945 1.00 91.00 84 TRP A N 1
ATOM 692 C CA . TRP A 1 84 ? -9.352 -2.437 28.085 1.00 91.00 84 TRP A CA 1
ATOM 693 C C . TRP A 1 84 ? -8.972 -3.789 27.477 1.00 91.00 84 TRP A C 1
ATOM 695 O O . TRP A 1 84 ? -8.720 -3.903 26.275 1.00 91.00 84 TRP A O 1
ATOM 705 N N . HIS A 1 85 ? -8.974 -4.847 28.290 1.00 89.69 85 HIS A N 1
ATOM 706 C CA . HIS A 1 85 ? -8.636 -6.191 27.825 1.00 89.69 85 HIS A CA 1
ATOM 707 C C . HIS A 1 85 ? -9.684 -6.737 26.847 1.00 89.69 85 HIS A C 1
ATOM 709 O O . HIS A 1 85 ? -9.325 -7.334 25.829 1.00 89.69 85 HIS A O 1
ATOM 715 N N . LYS A 1 86 ? -10.973 -6.475 27.109 1.00 91.75 86 LYS A N 1
ATOM 716 C CA . LYS A 1 86 ? -12.074 -6.844 26.205 1.00 91.75 86 LYS A CA 1
ATOM 717 C C . LYS A 1 86 ? -11.965 -6.094 24.877 1.00 91.75 86 LYS A C 1
ATOM 719 O O . LYS A 1 86 ? -12.009 -6.721 23.822 1.00 91.75 86 LYS A O 1
ATOM 724 N N . TYR A 1 87 ? -11.726 -4.784 24.931 1.00 93.25 87 TYR A N 1
ATOM 725 C CA . TYR A 1 87 ? -11.462 -3.951 23.761 1.00 93.25 87 TYR A CA 1
ATOM 726 C C . TYR A 1 87 ? -10.299 -4.500 22.932 1.00 93.25 87 TYR A C 1
ATOM 728 O O . TYR A 1 87 ? -10.438 -4.677 21.728 1.00 93.25 87 TYR A O 1
ATOM 736 N N . ARG A 1 88 ? -9.157 -4.811 23.561 1.00 91.88 88 ARG A N 1
ATOM 737 C CA . ARG A 1 88 ? -7.968 -5.330 22.866 1.00 91.88 88 ARG A CA 1
ATOM 738 C C . ARG A 1 88 ? -8.246 -6.645 22.144 1.00 91.88 88 ARG A C 1
ATOM 740 O O . ARG A 1 88 ? -7.761 -6.814 21.027 1.00 91.88 88 ARG A O 1
ATOM 747 N N . LYS A 1 89 ? -9.033 -7.544 22.746 1.00 93.31 89 LYS A N 1
ATOM 748 C CA . LYS A 1 89 ? -9.454 -8.798 22.106 1.00 93.31 89 LYS A CA 1
ATOM 749 C C . LYS A 1 89 ? -10.315 -8.526 20.867 1.00 93.31 89 LYS A C 1
ATOM 751 O O . LYS A 1 89 ? -9.952 -8.969 19.781 1.00 93.31 89 LYS A O 1
ATOM 756 N N . ILE A 1 90 ? -11.368 -7.720 21.015 1.00 93.50 90 ILE A N 1
ATOM 757 C CA . ILE A 1 90 ? -12.273 -7.344 19.915 1.00 93.50 90 ILE A CA 1
ATOM 758 C C . ILE A 1 90 ? -11.515 -6.608 18.806 1.00 93.50 90 ILE A C 1
ATOM 760 O O . ILE A 1 90 ? -11.687 -6.905 17.631 1.00 93.50 90 ILE A O 1
ATOM 764 N N . TYR A 1 91 ? -10.639 -5.667 19.157 1.00 93.06 91 TYR A N 1
ATOM 765 C CA . TYR A 1 91 ? -9.808 -4.955 18.192 1.00 93.06 91 TYR A CA 1
ATOM 766 C C . TYR A 1 91 ? -8.932 -5.916 17.394 1.00 93.06 91 TYR A C 1
ATOM 768 O O . TYR A 1 91 ? -8.799 -5.753 16.184 1.00 93.06 91 TYR A O 1
ATOM 776 N N . ASN A 1 92 ? -8.354 -6.930 18.044 1.00 93.12 92 ASN A N 1
ATOM 777 C CA . ASN A 1 92 ? -7.546 -7.918 17.346 1.00 93.12 92 ASN A CA 1
ATOM 778 C C . ASN A 1 92 ? -8.400 -8.728 16.357 1.00 93.12 92 ASN A C 1
ATOM 780 O O . ASN A 1 92 ? -7.995 -8.880 15.209 1.00 93.12 92 ASN A O 1
ATOM 784 N N . GLU A 1 93 ? -9.599 -9.160 16.755 1.00 93.12 93 GLU A N 1
ATOM 785 C CA . GLU A 1 93 ? -10.569 -9.827 15.871 1.00 93.12 93 GLU A CA 1
ATOM 786 C C . GLU A 1 93 ? -10.927 -8.936 14.669 1.00 93.12 93 GLU A C 1
ATOM 788 O O . GLU A 1 93 ? -10.651 -9.303 13.530 1.00 93.12 93 GLU A O 1
ATOM 793 N N . VAL A 1 94 ? -11.400 -7.711 14.918 1.00 92.56 94 VAL A N 1
ATOM 794 C CA . VAL A 1 94 ? -11.753 -6.711 13.893 1.00 92.56 94 VAL A CA 1
ATOM 795 C C . VAL A 1 94 ? -10.586 -6.415 12.947 1.00 92.56 94 VAL A C 1
ATOM 797 O O . VAL A 1 94 ? -10.768 -6.312 11.738 1.00 92.56 94 VAL A O 1
ATOM 800 N N . SER A 1 95 ? -9.366 -6.286 13.472 1.00 90.88 95 SER A N 1
ATOM 801 C CA . SER A 1 95 ? -8.172 -5.982 12.671 1.00 90.88 95 SER A CA 1
ATOM 802 C C . SER A 1 95 ? -7.679 -7.158 11.820 1.00 90.88 95 SER A C 1
ATOM 804 O O . SER A 1 95 ? -6.832 -6.969 10.936 1.00 90.88 95 SER A O 1
ATOM 806 N N . ASN A 1 96 ? -8.169 -8.365 12.108 1.00 91.38 96 ASN A N 1
ATOM 807 C CA . ASN A 1 96 ? -7.896 -9.581 11.352 1.00 91.38 96 ASN A CA 1
ATOM 808 C C . ASN A 1 96 ? -9.064 -9.974 10.444 1.00 91.38 96 ASN A C 1
ATOM 810 O O . ASN A 1 96 ? -8.880 -10.846 9.595 1.00 91.38 96 ASN A O 1
ATOM 814 N N . GLU A 1 97 ? -10.219 -9.310 10.553 1.00 90.44 97 GLU A N 1
ATOM 815 C CA . GLU A 1 97 ? -11.311 -9.495 9.607 1.00 90.44 97 GLU A CA 1
ATOM 816 C C . GLU A 1 97 ? -10.870 -9.120 8.203 1.00 90.44 97 GLU A C 1
ATOM 818 O O . GLU A 1 97 ? -10.392 -8.011 7.932 1.00 90.44 97 GLU A O 1
ATOM 823 N N . LYS A 1 98 ? -11.055 -10.079 7.302 1.00 89.50 98 LYS A N 1
ATOM 824 C CA . LYS A 1 98 ? -10.790 -9.903 5.888 1.00 89.50 98 LYS A CA 1
ATOM 825 C C . LYS A 1 98 ? -12.102 -9.854 5.134 1.00 89.50 98 LYS A C 1
ATOM 827 O O . LYS A 1 98 ? -13.003 -10.646 5.384 1.00 89.50 98 LYS A O 1
ATOM 832 N N . GLU A 1 99 ? -12.178 -8.930 4.198 1.00 89.00 99 GLU A N 1
ATOM 833 C CA . GLU A 1 99 ? -13.169 -8.946 3.140 1.00 89.00 99 GLU A CA 1
ATOM 834 C C . GLU A 1 99 ? -12.506 -9.436 1.858 1.00 89.00 99 GLU A C 1
ATOM 836 O O . GLU A 1 99 ? -11.315 -9.206 1.618 1.00 89.00 99 GLU A O 1
ATOM 841 N N . ILE A 1 100 ? -13.278 -10.153 1.051 1.00 86.00 100 ILE A N 1
ATOM 842 C CA . ILE A 1 100 ? -12.832 -10.543 -0.275 1.00 86.00 100 ILE A CA 1
ATOM 843 C C . ILE A 1 100 ? -13.166 -9.386 -1.201 1.00 86.00 100 ILE A C 1
ATOM 845 O O . ILE A 1 100 ? -14.333 -9.057 -1.399 1.00 86.00 100 ILE A O 1
ATOM 849 N N . VAL A 1 101 ? -12.130 -8.771 -1.755 1.00 83.19 101 VAL A N 1
ATOM 850 C CA . VAL A 1 101 ? -12.272 -7.722 -2.757 1.00 83.19 101 VAL A CA 1
ATOM 851 C C . VAL A 1 101 ? -11.921 -8.320 -4.104 1.00 83.19 101 VAL A C 1
ATOM 853 O O . VAL A 1 101 ? -10.895 -8.986 -4.250 1.00 83.19 101 VAL A O 1
ATOM 856 N N . VAL A 1 102 ? -12.785 -8.082 -5.083 1.00 83.50 102 VAL A N 1
ATOM 857 C CA . VAL A 1 102 ? -12.481 -8.388 -6.476 1.00 83.50 102 VAL A CA 1
ATOM 858 C C . VAL A 1 102 ? -11.579 -7.285 -7.004 1.00 83.50 102 VAL A C 1
ATOM 860 O O . VAL A 1 102 ? -11.962 -6.115 -7.033 1.00 83.50 102 VAL A O 1
ATOM 863 N N . GLU A 1 103 ? -10.374 -7.655 -7.411 1.00 85.62 103 GLU A N 1
ATOM 864 C CA . GLU A 1 103 ? -9.451 -6.747 -8.068 1.00 85.62 103 GLU A CA 1
ATOM 865 C C . GLU A 1 103 ? -9.278 -7.104 -9.524 1.00 85.62 103 GLU A C 1
ATOM 867 O O . GLU A 1 103 ? -8.993 -8.248 -9.872 1.00 85.62 103 GLU A O 1
ATOM 872 N N . ASN A 1 104 ? -9.405 -6.079 -10.358 1.00 88.44 104 ASN A N 1
ATOM 873 C CA . ASN A 1 104 ? -9.197 -6.203 -11.783 1.00 88.44 104 ASN A CA 1
ATOM 874 C C . ASN A 1 104 ? -7.856 -5.587 -12.170 1.00 88.44 104 ASN A C 1
ATOM 876 O O . ASN A 1 104 ? -7.509 -4.480 -11.736 1.00 88.44 104 ASN A O 1
ATOM 880 N N . TYR A 1 105 ? -7.135 -6.305 -13.018 1.00 87.56 105 TYR A N 1
ATOM 881 C CA . TYR A 1 105 ? -5.849 -5.917 -13.565 1.00 87.56 105 TYR A CA 1
ATOM 882 C C . TYR A 1 105 ? -5.968 -5.834 -15.081 1.00 87.56 105 TYR A C 1
ATOM 884 O O . TYR A 1 105 ? -6.339 -6.796 -15.748 1.00 87.56 105 TYR A O 1
ATOM 892 N N . SER A 1 106 ? -5.639 -4.671 -15.631 1.00 89.19 106 SER A N 1
ATOM 893 C CA . SER A 1 106 ? -5.547 -4.465 -17.073 1.00 89.19 106 SER A CA 1
ATOM 894 C C . SER A 1 106 ? -4.079 -4.513 -17.471 1.00 89.19 106 SER A C 1
ATOM 896 O O . SER A 1 106 ? -3.309 -3.654 -17.043 1.00 89.19 106 SER A O 1
ATOM 898 N N . TYR A 1 107 ? -3.677 -5.515 -18.256 1.00 90.69 107 TYR A N 1
ATOM 899 C CA . TYR A 1 107 ? -2.337 -5.549 -18.847 1.00 90.69 107 TYR A CA 1
ATOM 900 C C . TYR A 1 107 ? -2.097 -4.279 -19.673 1.00 90.69 107 TYR A C 1
ATOM 902 O O . TYR A 1 107 ? -3.018 -3.757 -20.300 1.00 90.69 107 TYR A O 1
ATOM 910 N N . GLN A 1 108 ? -0.880 -3.746 -19.606 1.00 91.06 108 GLN A N 1
ATOM 911 C CA . GLN A 1 108 ? -0.491 -2.527 -20.313 1.00 91.06 108 GLN A CA 1
ATOM 912 C C . GLN A 1 108 ? 0.635 -2.812 -21.307 1.00 91.06 108 GLN A C 1
ATOM 914 O O . GLN A 1 108 ? 0.511 -2.464 -22.474 1.00 91.06 108 GLN A O 1
ATOM 919 N N . TYR A 1 109 ? 1.739 -3.389 -20.829 1.00 92.31 109 TYR A N 1
ATOM 920 C CA . TYR A 1 109 ? 2.938 -3.678 -21.618 1.00 92.31 109 TYR A CA 1
ATOM 921 C C . TYR A 1 109 ? 3.887 -4.598 -20.843 1.00 92.31 109 TYR A C 1
ATOM 923 O O . TYR A 1 109 ? 3.777 -4.753 -19.619 1.00 92.31 109 TYR A O 1
ATOM 931 N N . THR A 1 110 ? 4.869 -5.161 -21.541 1.00 93.06 110 THR A N 1
ATOM 932 C CA . THR A 1 110 ? 6.015 -5.837 -20.930 1.00 93.06 110 THR A CA 1
ATOM 933 C C . THR A 1 110 ? 7.144 -4.827 -20.728 1.00 93.06 110 THR A C 1
ATOM 935 O O . THR A 1 110 ? 7.436 -3.996 -21.579 1.00 93.06 110 THR A O 1
ATOM 938 N N . LEU A 1 111 ? 7.760 -4.841 -19.554 1.00 93.94 111 LEU A N 1
ATOM 939 C CA . LEU A 1 111 ? 8.844 -3.962 -19.146 1.00 93.94 111 LEU A CA 1
ATOM 940 C C . LEU A 1 111 ? 10.124 -4.781 -19.051 1.00 93.94 111 LEU A C 1
ATOM 942 O O . LEU A 1 111 ? 10.243 -5.658 -18.197 1.00 93.94 111 LEU A O 1
ATOM 946 N N . VAL A 1 112 ? 11.082 -4.470 -19.913 1.00 92.94 112 VAL A N 1
ATOM 947 C CA . VAL A 1 112 ? 12.416 -5.064 -19.888 1.00 92.94 112 VAL A CA 1
ATOM 948 C C . VAL A 1 112 ? 13.315 -4.163 -19.055 1.00 92.94 112 VAL A C 1
ATOM 950 O O . VAL A 1 112 ? 13.520 -2.995 -19.390 1.00 92.94 112 VAL A O 1
ATOM 953 N N . VAL A 1 113 ? 13.824 -4.702 -17.953 1.00 91.25 113 VAL A N 1
ATOM 954 C CA . VAL A 1 113 ? 14.696 -4.002 -17.011 1.00 91.25 113 VAL A CA 1
ATOM 955 C C . VAL A 1 113 ? 16.117 -4.504 -17.206 1.00 91.25 113 VAL A C 1
ATOM 957 O O . VAL A 1 113 ? 16.389 -5.692 -17.033 1.00 91.25 113 VAL A O 1
ATOM 960 N N . GLU A 1 114 ? 17.015 -3.593 -17.560 1.00 91.44 114 GLU A N 1
ATOM 961 C CA . GLU A 1 114 ? 18.445 -3.860 -17.674 1.00 91.44 114 GLU A CA 1
ATOM 962 C C . GLU A 1 114 ? 19.131 -3.515 -16.354 1.00 91.44 114 GLU A C 1
ATOM 964 O O . GLU A 1 114 ? 19.024 -2.391 -15.859 1.00 91.44 114 GLU A O 1
ATOM 969 N N . LEU A 1 115 ? 19.847 -4.481 -15.786 1.00 88.50 115 LEU A N 1
ATOM 970 C CA . LEU A 1 115 ? 20.569 -4.347 -14.529 1.00 88.50 115 LEU A CA 1
ATOM 971 C C . LEU A 1 115 ? 22.073 -4.509 -14.743 1.00 88.50 115 LEU A C 1
ATOM 973 O O . LEU A 1 115 ? 22.523 -5.354 -15.522 1.00 88.50 115 LEU A O 1
ATOM 977 N N . ALA A 1 116 ? 22.857 -3.758 -13.971 1.00 85.00 116 ALA A N 1
ATOM 978 C CA . ALA A 1 116 ? 24.288 -3.993 -13.849 1.00 85.00 116 ALA A CA 1
ATOM 979 C C . ALA A 1 116 ? 24.523 -5.315 -13.099 1.00 85.00 116 ALA A C 1
ATOM 981 O O . ALA A 1 116 ? 24.269 -5.393 -11.892 1.00 85.00 116 ALA A O 1
ATOM 982 N N . ASN A 1 117 ? 25.022 -6.350 -13.782 1.00 70.62 117 ASN A N 1
ATOM 983 C CA . ASN A 1 117 ? 25.380 -7.608 -13.136 1.00 70.62 117 ASN A CA 1
ATOM 984 C C . ASN A 1 117 ? 26.726 -7.422 -12.425 1.00 70.62 117 ASN A C 1
ATOM 986 O O . ASN A 1 117 ? 27.808 -7.618 -12.975 1.00 70.62 117 ASN A O 1
ATOM 990 N N . LYS A 1 118 ? 26.663 -6.992 -11.165 1.00 61.91 118 LYS A N 1
ATOM 991 C CA . LYS A 1 118 ? 27.778 -7.181 -10.242 1.00 61.91 118 LYS A CA 1
ATOM 992 C C . LYS A 1 118 ? 27.647 -8.601 -9.716 1.00 61.91 118 LYS A C 1
ATOM 994 O O . LYS A 1 118 ? 26.910 -8.828 -8.755 1.00 61.91 118 LYS A O 1
ATOM 999 N N . SER A 1 119 ? 28.327 -9.532 -10.380 1.00 52.72 119 SER A N 1
ATOM 1000 C CA . SER A 1 119 ? 28.521 -10.912 -9.933 1.00 52.72 119 SER A CA 1
ATOM 1001 C C . SER A 1 119 ? 28.664 -10.943 -8.402 1.00 52.72 119 SER A C 1
ATOM 1003 O O . SER A 1 119 ? 29.634 -10.391 -7.880 1.00 52.72 119 SER A O 1
ATOM 1005 N N . ASN A 1 120 ? 27.671 -11.536 -7.718 1.00 51.25 120 ASN A N 1
ATOM 1006 C CA . ASN A 1 120 ? 27.505 -11.710 -6.257 1.00 51.25 120 ASN A CA 1
ATOM 1007 C C . ASN A 1 120 ? 26.516 -10.810 -5.490 1.00 51.25 120 ASN A C 1
ATOM 1009 O O . ASN A 1 120 ? 26.415 -10.968 -4.271 1.00 51.25 120 ASN A O 1
ATOM 1013 N N . LEU A 1 121 ? 25.717 -9.936 -6.114 1.00 54.72 121 LEU A N 1
ATOM 1014 C CA . LEU A 1 121 ? 24.535 -9.442 -5.393 1.00 54.72 121 LEU A CA 1
ATOM 1015 C C . LEU A 1 121 ? 23.453 -10.525 -5.376 1.00 54.72 121 LEU A C 1
ATOM 1017 O O . LEU A 1 121 ? 22.887 -10.866 -6.409 1.00 54.72 121 LEU A O 1
ATOM 1021 N N . SER A 1 122 ? 23.126 -11.013 -4.175 1.00 60.28 122 SER A N 1
ATOM 1022 C CA . SER A 1 122 ? 21.794 -11.535 -3.863 1.00 60.28 122 SER A CA 1
ATOM 1023 C C . SER A 1 122 ? 20.790 -10.450 -4.266 1.00 60.28 122 SER A C 1
ATOM 1025 O O . SER A 1 122 ? 20.517 -9.517 -3.505 1.00 60.28 122 SER A O 1
ATOM 1027 N N . LEU A 1 123 ? 20.323 -10.525 -5.508 1.00 67.69 123 LEU A N 1
ATOM 1028 C CA . LEU A 1 123 ? 19.347 -9.632 -6.106 1.00 67.69 123 LEU A CA 1
ATOM 1029 C C . LEU A 1 123 ? 18.021 -9.883 -5.391 1.00 67.69 123 LEU A C 1
ATOM 1031 O O . LEU A 1 123 ? 17.230 -10.735 -5.784 1.00 67.69 123 LEU A O 1
ATOM 1035 N N . ASP A 1 124 ? 17.829 -9.173 -4.281 1.00 79.69 124 ASP A N 1
ATOM 1036 C CA . ASP A 1 124 ? 16.579 -9.167 -3.536 1.00 79.69 124 ASP A CA 1
ATOM 1037 C C . ASP A 1 124 ? 15.495 -8.624 -4.469 1.00 79.69 124 ASP A C 1
ATOM 1039 O O . ASP A 1 124 ? 15.430 -7.425 -4.760 1.00 79.69 124 ASP A O 1
ATOM 1043 N N . GLU A 1 125 ? 14.673 -9.538 -4.980 1.00 81.50 125 GLU A N 1
ATOM 1044 C CA . GLU A 1 125 ? 13.623 -9.238 -5.945 1.00 81.50 125 GLU A CA 1
ATOM 1045 C C . GLU A 1 125 ? 12.669 -8.164 -5.414 1.00 81.50 125 GLU A C 1
ATOM 1047 O O . GLU A 1 125 ? 12.248 -7.292 -6.173 1.00 81.50 125 GLU A O 1
ATOM 1052 N N . GLY A 1 126 ? 12.412 -8.146 -4.102 1.00 85.25 126 GLY A N 1
ATOM 1053 C CA . GLY A 1 126 ? 11.597 -7.117 -3.466 1.00 85.25 126 GLY A CA 1
ATOM 1054 C C . GLY A 1 126 ? 12.219 -5.723 -3.566 1.00 85.25 126 GLY A C 1
ATOM 1055 O O . GLY A 1 126 ? 11.501 -4.742 -3.770 1.00 85.25 126 GLY A O 1
ATOM 1056 N N . LYS A 1 127 ? 13.551 -5.611 -3.475 1.00 88.12 127 LYS A N 1
ATOM 1057 C CA . LYS A 1 127 ? 14.261 -4.332 -3.652 1.00 88.12 127 LYS A CA 1
ATOM 1058 C C . LYS A 1 127 ? 14.277 -3.889 -5.114 1.00 88.12 127 LYS A C 1
ATOM 1060 O O . LYS A 1 127 ? 14.067 -2.710 -5.378 1.00 88.12 127 LYS A O 1
ATOM 1065 N N . ILE A 1 128 ? 14.467 -4.809 -6.062 1.00 88.56 128 ILE A N 1
ATOM 1066 C CA . ILE A 1 128 ? 14.423 -4.487 -7.502 1.00 88.56 128 ILE A CA 1
ATOM 1067 C C . ILE A 1 128 ? 13.033 -3.998 -7.891 1.00 88.56 128 ILE A C 1
ATOM 1069 O O . ILE A 1 128 ? 12.909 -2.947 -8.510 1.00 88.56 128 ILE A O 1
ATOM 1073 N N . VAL A 1 129 ? 11.989 -4.721 -7.477 1.00 90.00 129 VAL A N 1
ATOM 1074 C CA . VAL A 1 129 ? 10.596 -4.327 -7.712 1.00 90.00 129 VAL A CA 1
ATOM 1075 C C . VAL A 1 129 ? 10.333 -2.933 -7.148 1.00 90.00 129 VAL A C 1
ATOM 1077 O O . VAL A 1 129 ? 9.685 -2.130 -7.812 1.00 90.00 129 VAL A O 1
ATOM 1080 N N . HIS A 1 130 ? 10.875 -2.606 -5.971 1.00 90.50 130 HIS A N 1
ATOM 1081 C CA . HIS A 1 130 ? 10.770 -1.258 -5.416 1.00 90.50 130 HIS A CA 1
ATOM 1082 C C . HIS A 1 130 ? 11.417 -0.196 -6.317 1.00 90.50 130 HIS A C 1
ATOM 1084 O O . HIS A 1 130 ? 10.756 0.790 -6.634 1.00 90.50 130 HIS A O 1
ATOM 1090 N N . PHE A 1 131 ? 12.658 -0.404 -6.773 1.00 91.44 131 PHE A N 1
ATOM 1091 C CA . PHE A 1 131 ? 13.321 0.532 -7.689 1.00 91.44 131 PHE A CA 1
ATOM 1092 C C . PHE A 1 131 ? 12.538 0.706 -8.994 1.00 91.44 131 PHE A C 1
ATOM 1094 O O . PHE A 1 131 ? 12.268 1.834 -9.394 1.00 91.44 131 PHE A O 1
ATOM 1101 N N . VAL A 1 132 ? 12.088 -0.391 -9.611 1.00 91.50 132 VAL A N 1
ATOM 1102 C CA . VAL A 1 132 ? 11.277 -0.346 -10.838 1.00 91.50 132 VAL A CA 1
ATOM 1103 C C . VAL A 1 132 ? 9.974 0.426 -10.608 1.00 91.50 132 VAL A C 1
ATOM 1105 O O . VAL A 1 132 ? 9.589 1.258 -11.425 1.00 91.50 132 VAL A O 1
ATOM 1108 N N . MET A 1 133 ? 9.298 0.196 -9.482 1.00 91.75 133 MET A N 1
ATOM 1109 C CA . MET A 1 133 ? 8.070 0.911 -9.128 1.00 91.75 133 MET A CA 1
ATOM 1110 C C . MET A 1 133 ? 8.303 2.409 -8.906 1.00 91.75 133 MET A C 1
ATOM 1112 O O . MET A 1 133 ? 7.489 3.219 -9.344 1.00 91.75 133 MET A O 1
ATOM 1116 N N . CYS A 1 134 ? 9.403 2.784 -8.253 1.00 91.19 134 CYS A N 1
ATOM 1117 C CA . CYS A 1 134 ? 9.821 4.173 -8.069 1.00 91.19 134 CYS A CA 1
ATOM 1118 C C . CYS A 1 134 ? 10.013 4.895 -9.410 1.00 91.19 134 CYS A C 1
ATOM 1120 O O . CYS A 1 134 ? 9.448 5.972 -9.606 1.00 91.19 134 CYS A O 1
ATOM 1122 N N . GLU A 1 135 ? 10.721 4.265 -10.350 1.00 90.12 135 GLU A N 1
ATOM 1123 C CA . GLU A 1 135 ? 10.906 4.774 -11.716 1.00 90.12 135 GLU A CA 1
ATOM 1124 C C . GLU A 1 135 ? 9.563 4.947 -12.445 1.00 90.12 135 GLU A C 1
ATOM 1126 O O . GLU A 1 135 ? 9.271 6.013 -12.987 1.00 90.12 135 GLU A O 1
ATOM 1131 N N . LEU A 1 136 ? 8.687 3.934 -12.401 1.00 89.31 136 LEU A N 1
ATOM 1132 C CA . LEU A 1 136 ? 7.367 3.984 -13.049 1.00 89.31 136 LEU A CA 1
ATOM 1133 C C . LEU A 1 136 ? 6.442 5.069 -12.478 1.00 89.31 136 LEU A C 1
ATOM 1135 O O . LEU A 1 136 ? 5.579 5.573 -13.196 1.00 89.31 136 LEU A O 1
ATOM 1139 N N . LEU A 1 137 ? 6.601 5.413 -11.199 1.00 88.94 137 LEU A N 1
ATOM 1140 C CA . LEU A 1 137 ? 5.840 6.465 -10.522 1.00 88.94 137 LEU A CA 1
ATOM 1141 C C . LEU A 1 137 ? 6.480 7.858 -10.660 1.00 88.94 137 LEU A C 1
ATOM 1143 O O . LEU A 1 137 ? 5.961 8.807 -10.075 1.00 88.94 137 LEU A O 1
ATOM 1147 N N . 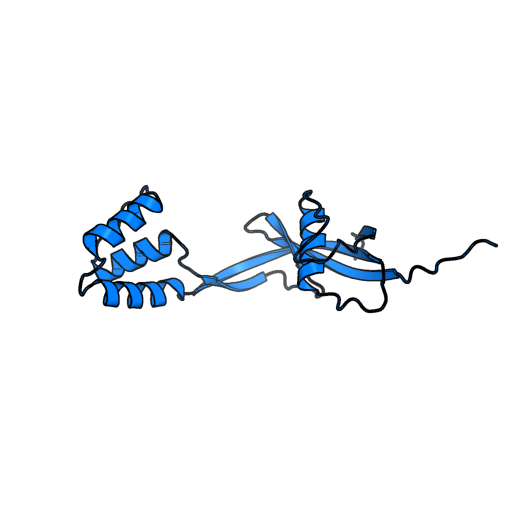GLY A 1 138 ? 7.593 7.989 -11.391 1.00 88.88 138 GLY A N 1
ATOM 1148 C CA . GLY A 1 138 ? 8.302 9.257 -11.585 1.00 88.88 138 GLY A CA 1
ATOM 1149 C C . GLY A 1 138 ? 9.080 9.742 -10.358 1.00 88.88 138 GLY A C 1
ATOM 1150 O O . GLY A 1 138 ? 9.439 10.913 -10.293 1.00 88.88 138 GLY A O 1
ATOM 1151 N N . ASN A 1 139 ? 9.335 8.863 -9.386 1.00 91.31 139 ASN A N 1
ATOM 1152 C CA . ASN A 1 139 ? 10.081 9.164 -8.164 1.00 91.31 139 ASN A CA 1
ATOM 1153 C C . ASN A 1 139 ? 11.286 8.215 -8.051 1.00 91.31 139 ASN A C 1
ATOM 1155 O O . ASN A 1 139 ? 11.265 7.320 -7.197 1.00 91.31 139 ASN A O 1
ATOM 1159 N N . PRO A 1 140 ? 12.299 8.350 -8.931 1.00 87.06 140 PRO A N 1
ATOM 1160 C CA . PRO A 1 140 ? 13.451 7.458 -8.963 1.00 87.06 140 PRO A CA 1
ATOM 1161 C C . PRO A 1 140 ? 14.177 7.456 -7.617 1.00 87.06 140 PRO A C 1
ATOM 1163 O O . PRO A 1 140 ? 14.312 8.480 -6.948 1.00 87.06 140 PRO A O 1
ATOM 1166 N N . CYS A 1 141 ? 14.634 6.276 -7.209 1.00 88.31 141 CYS A N 1
ATOM 1167 C CA . CYS A 1 141 ? 15.282 6.073 -5.922 1.00 88.31 141 CYS A CA 1
ATOM 1168 C C . CYS A 1 141 ? 16.712 5.583 -6.144 1.00 88.31 141 CYS A C 1
ATOM 1170 O O . CYS A 1 141 ? 16.925 4.578 -6.818 1.00 88.31 141 CYS A O 1
ATOM 1172 N N . GLU A 1 142 ? 17.699 6.271 -5.569 1.00 88.00 142 GLU A N 1
ATOM 1173 C CA . GLU A 1 142 ? 19.108 5.886 -5.718 1.00 88.00 142 GLU A CA 1
ATOM 1174 C C . GLU A 1 142 ? 19.509 4.738 -4.792 1.00 88.00 142 GLU A C 1
ATOM 1176 O O . GLU A 1 142 ? 20.356 3.912 -5.144 1.00 88.00 142 GLU A O 1
ATOM 1181 N N . THR A 1 143 ? 18.926 4.685 -3.590 1.00 89.12 143 THR A N 1
ATOM 1182 C CA . THR A 1 143 ? 19.249 3.675 -2.581 1.00 89.12 143 THR A CA 1
ATOM 1183 C C . THR A 1 143 ? 18.013 3.234 -1.808 1.00 89.12 143 THR A C 1
ATOM 1185 O O . THR A 1 143 ? 17.215 4.047 -1.355 1.00 89.12 143 THR A O 1
ATOM 1188 N N . TYR A 1 144 ? 17.868 1.926 -1.607 1.00 87.25 144 TYR A N 1
ATOM 1189 C CA . TYR A 1 144 ? 16.766 1.347 -0.845 1.00 87.25 144 TYR A CA 1
ATOM 1190 C C . TYR A 1 144 ? 17.274 0.200 0.020 1.00 87.25 144 TYR A C 1
ATOM 1192 O O . TYR A 1 144 ? 17.883 -0.750 -0.475 1.00 87.25 144 TYR A O 1
ATOM 1200 N N . LYS A 1 145 ? 17.038 0.287 1.336 1.00 87.50 145 LYS A N 1
ATOM 1201 C CA . LYS A 1 145 ? 17.471 -0.722 2.324 1.00 87.50 145 LYS A CA 1
ATOM 1202 C C . LYS A 1 145 ? 18.934 -1.163 2.123 1.00 87.50 145 LYS A C 1
ATOM 1204 O O . LYS A 1 145 ? 19.221 -2.360 2.011 1.00 87.50 145 LYS A O 1
ATOM 1209 N N . GLY A 1 146 ? 19.834 -0.182 2.006 1.00 84.62 146 GLY A N 1
ATOM 1210 C CA . GLY A 1 146 ? 21.282 -0.382 1.849 1.00 84.62 146 GLY A CA 1
ATOM 1211 C C . GLY A 1 146 ? 21.744 -0.882 0.474 1.00 84.62 146 GLY A C 1
ATOM 1212 O O . GLY A 1 146 ? 22.938 -1.065 0.274 1.00 84.62 146 GLY A O 1
ATOM 1213 N N . MET A 1 147 ? 20.833 -1.104 -0.478 1.00 85.81 147 MET A N 1
ATOM 1214 C CA . MET A 1 147 ? 21.169 -1.457 -1.858 1.00 85.81 147 MET A CA 1
ATOM 1215 C C . MET A 1 147 ? 21.186 -0.192 -2.714 1.00 85.81 147 MET A C 1
ATOM 1217 O O . MET A 1 147 ? 20.263 0.613 -2.620 1.00 85.81 147 MET A O 1
ATOM 1221 N N . LYS A 1 148 ? 22.211 -0.020 -3.552 1.00 87.81 148 LYS A N 1
ATOM 1222 C CA . LYS A 1 148 ? 22.223 1.011 -4.598 1.00 87.81 148 LYS A CA 1
ATOM 1223 C C . LYS A 1 148 ? 21.417 0.524 -5.797 1.00 87.81 148 LYS A C 1
ATOM 1225 O O . LYS A 1 148 ? 21.511 -0.657 -6.127 1.00 87.81 148 LYS A O 1
ATOM 1230 N N . ASN A 1 149 ? 20.667 1.419 -6.431 1.00 88.00 149 ASN A N 1
ATOM 1231 C CA . ASN A 1 149 ? 19.862 1.117 -7.605 1.00 88.00 149 ASN A CA 1
ATOM 1232 C C . ASN A 1 149 ? 20.738 0.472 -8.702 1.00 88.00 149 ASN A C 1
ATOM 1234 O O . ASN A 1 149 ? 21.670 1.119 -9.191 1.00 88.00 149 ASN A O 1
ATOM 1238 N N . PRO A 1 150 ? 20.502 -0.810 -9.041 1.00 87.56 150 PRO A N 1
ATOM 1239 C CA . PRO A 1 150 ? 21.271 -1.515 -10.060 1.00 87.56 150 PRO A CA 1
ATOM 1240 C C . PRO A 1 150 ? 20.719 -1.299 -11.476 1.00 87.56 150 PRO A C 1
ATOM 1242 O O . PRO A 1 150 ? 21.301 -1.834 -12.418 1.00 87.56 150 PRO A O 1
ATOM 1245 N N . ILE A 1 151 ? 19.594 -0.588 -11.628 1.00 89.25 151 ILE A N 1
ATOM 1246 C CA . ILE A 1 151 ? 18.926 -0.386 -12.913 1.00 89.25 151 ILE A CA 1
ATOM 1247 C C . ILE A 1 151 ? 19.771 0.539 -13.788 1.00 89.25 151 ILE A C 1
ATOM 1249 O O . ILE A 1 151 ? 20.131 1.643 -13.390 1.00 89.25 151 ILE A O 1
ATOM 1253 N N . ILE A 1 152 ? 20.075 0.061 -14.990 1.00 89.31 152 ILE A N 1
ATOM 1254 C CA . ILE A 1 152 ? 20.749 0.813 -16.048 1.00 89.31 152 ILE A CA 1
ATOM 1255 C C . ILE A 1 152 ? 19.702 1.465 -16.950 1.00 89.31 152 ILE A C 1
ATOM 1257 O O . ILE A 1 152 ? 19.807 2.646 -17.270 1.00 89.31 152 ILE A O 1
ATOM 1261 N N . SER A 1 153 ? 18.699 0.694 -17.376 1.00 89.38 153 SER A N 1
ATOM 1262 C CA . SER A 1 153 ? 17.665 1.170 -18.289 1.00 89.38 153 SER A CA 1
ATOM 1263 C C . SER A 1 153 ? 16.351 0.406 -18.112 1.00 89.38 153 SER A C 1
ATOM 1265 O O . SER A 1 153 ? 16.317 -0.720 -17.605 1.00 89.38 153 SER A O 1
ATOM 1267 N N . LEU A 1 154 ? 15.253 1.038 -18.533 1.00 91.88 154 LEU A N 1
ATOM 1268 C CA . LEU A 1 154 ? 13.933 0.423 -18.617 1.00 91.88 154 LEU A CA 1
ATOM 1269 C C . LEU A 1 154 ? 13.376 0.621 -20.026 1.00 91.88 154 LEU A C 1
ATOM 1271 O O . LEU A 1 154 ? 13.290 1.750 -20.509 1.00 91.88 154 LEU A O 1
ATOM 1275 N N . ARG A 1 155 ? 12.944 -0.466 -20.667 1.00 93.00 155 ARG A N 1
ATOM 1276 C CA . ARG A 1 155 ? 12.309 -0.435 -21.990 1.00 93.00 155 ARG A CA 1
ATOM 1277 C C . ARG A 1 155 ? 10.891 -0.981 -21.908 1.00 93.00 155 ARG A C 1
ATOM 1279 O O . ARG A 1 155 ? 10.678 -2.073 -21.390 1.00 93.00 155 ARG A O 1
ATOM 1286 N N . LYS A 1 156 ? 9.932 -0.224 -22.438 1.00 92.94 156 LYS A N 1
ATOM 1287 C CA . LYS A 1 156 ? 8.539 -0.660 -22.583 1.00 92.94 156 LYS A CA 1
ATOM 1288 C C . LYS A 1 156 ? 8.373 -1.352 -23.929 1.00 92.94 156 LYS A C 1
ATOM 1290 O O . LYS A 1 156 ? 8.793 -0.803 -24.943 1.00 92.94 156 LYS A O 1
ATOM 1295 N N . ASP A 1 157 ? 7.769 -2.524 -23.904 1.00 91.62 157 ASP A N 1
ATOM 1296 C CA . ASP A 1 157 ? 7.468 -3.351 -25.060 1.00 91.62 157 ASP A CA 1
ATOM 1297 C C . ASP A 1 157 ? 5.955 -3.594 -25.107 1.00 91.62 157 ASP A C 1
ATOM 1299 O O . ASP A 1 157 ? 5.384 -4.204 -24.196 1.00 91.62 157 ASP A O 1
ATOM 1303 N N . TYR A 1 158 ? 5.306 -3.032 -26.126 1.00 84.44 158 TYR A N 1
ATOM 1304 C CA . TYR A 1 158 ? 3.853 -3.069 -26.302 1.00 84.44 158 TYR A CA 1
ATOM 1305 C C . TYR A 1 158 ? 3.406 -4.198 -27.248 1.00 84.44 158 TYR A C 1
ATOM 1307 O O . TYR A 1 158 ? 2.206 -4.426 -27.363 1.00 84.44 158 TYR A O 1
ATOM 1315 N N . ASP A 1 159 ? 4.342 -4.916 -27.884 1.00 63.75 159 ASP A N 1
ATOM 1316 C CA . ASP A 1 159 ? 4.079 -5.774 -29.051 1.00 63.75 159 ASP A CA 1
ATOM 1317 C C . ASP A 1 159 ? 3.940 -7.277 -28.712 1.00 63.75 159 ASP A C 1
ATOM 1319 O O . ASP A 1 159 ? 4.332 -8.146 -29.494 1.00 63.75 159 ASP A O 1
ATOM 1323 N N . ARG A 1 160 ? 3.360 -7.613 -27.553 1.00 55.12 160 ARG A N 1
ATOM 1324 C CA . ARG A 1 160 ? 2.950 -8.990 -27.211 1.00 55.12 160 ARG A CA 1
ATOM 1325 C C . A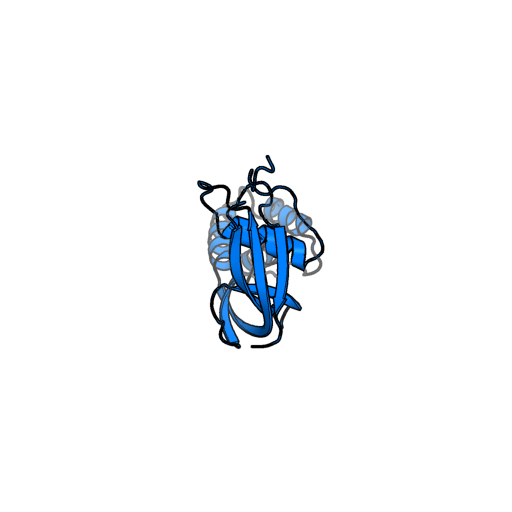RG A 1 160 ? 1.483 -9.061 -26.824 1.00 55.12 160 ARG A C 1
ATOM 1327 O O . ARG A 1 160 ? 1.095 -8.304 -25.902 1.00 55.12 160 ARG A O 1
#

pLDDT: mean 85.08, std 11.32, range [36.88, 94.0]

Radius of gyration: 23.28 Å; chains: 1; bounding box: 67×27×62 Å

Sequence (160 aa):
MSYNQNIDRMFIEYKVYRRVSDLKPFISRVELPSCQMIGKKKFVGKKAKMEAVYRLTGKRLPEDYTTEQVNNFLTVELFNTSLWHKYRKIYNEVSNEKEIVVENYSYQYTLVVELANKSNLSLDEGKIVHFVMCELLGNPCETYKGMKNPIISLRKDYDR

Foldseek 3Di:
DDPPPPQPKDKAKWWWWQKPPPRAIDTDSDDDPQKDWDWDQPADQQRLLQVLCCVLPVDGDDPPDDSVNSVVCCCPPPPPDPCVVVSVVSSVVSRPDTDTDMIGIGTAFMKMWMFRPPPDPPPPVVVQSVQVSCVVVVNHDQDDPRDGHRTPDMDTGRPD

Secondary structure (DSSP, 8-state):
--------EEEEEEEEEEETTT--EEEESSPPPSEEEEEEESS-HHHHHHHHHHHHHSPPPPTT--HHHHHHHHHHHTTTSHHHHHHHHHHHHHHH-EEEEEEEEEEEEEEEEEEE--TT----HHHHHHHHHHHHTT---SEETTEE--EEEEEEE---